Protein AF-A0A9D6FSP6-F1 (afdb_monomer_lite)

Structure (mmCIF, N/CA/C/O backbone):
data_AF-A0A9D6FSP6-F1
#
_entry.id   AF-A0A9D6FSP6-F1
#
loop_
_atom_site.group_PDB
_atom_site.id
_atom_site.type_symbol
_atom_site.label_atom_id
_atom_site.label_alt_id
_atom_site.label_comp_id
_atom_site.label_asym_id
_atom_site.label_entity_id
_atom_site.label_seq_id
_atom_site.pdbx_PDB_ins_code
_atom_site.Cartn_x
_atom_site.Cartn_y
_atom_site.Cartn_z
_atom_site.occupancy
_atom_site.B_iso_or_equiv
_atom_site.auth_seq_id
_atom_site.auth_comp_id
_atom_site.auth_asym_id
_atom_site.auth_atom_id
_atom_site.pdbx_PDB_model_num
ATOM 1 N N . MET A 1 1 ? 4.657 21.363 19.100 1.00 33.31 1 MET A N 1
ATOM 2 C CA . MET A 1 1 ? 3.311 21.139 18.532 1.00 33.31 1 MET A CA 1
ATOM 3 C C . MET A 1 1 ? 3.253 19.661 18.197 1.00 33.31 1 MET A C 1
ATOM 5 O O . MET A 1 1 ? 3.943 19.249 17.275 1.00 33.31 1 MET A O 1
ATOM 9 N N . GLY A 1 2 ? 2.628 18.854 19.058 1.00 36.44 2 GLY A N 1
ATOM 10 C CA . GLY A 1 2 ? 2.616 17.397 18.897 1.00 36.44 2 GLY A CA 1
ATOM 11 C C . GLY A 1 2 ? 1.900 17.038 17.604 1.00 36.44 2 GLY A C 1
ATOM 12 O O . GLY A 1 2 ? 0.833 17.588 17.334 1.00 36.44 2 GLY A O 1
ATOM 13 N N . GLN A 1 3 ? 2.518 16.193 16.782 1.00 32.66 3 GLN A N 1
ATOM 14 C CA . GLN A 1 3 ? 1.835 15.626 15.627 1.00 32.66 3 GLN A CA 1
ATOM 15 C C . GLN A 1 3 ? 0.549 14.940 16.119 1.00 32.66 3 GLN A C 1
ATOM 17 O O . GLN A 1 3 ? 0.575 14.328 17.192 1.00 32.66 3 GLN A O 1
ATOM 22 N N . PRO A 1 4 ? -0.583 15.078 15.406 1.00 37.31 4 PRO A N 1
ATOM 23 C CA . PRO A 1 4 ? -1.765 14.294 15.730 1.00 37.31 4 PRO A CA 1
ATOM 24 C C . PRO A 1 4 ? -1.389 12.803 15.699 1.00 37.31 4 PRO A C 1
ATOM 26 O O . PRO A 1 4 ? -0.551 12.430 14.874 1.00 37.31 4 PRO A O 1
ATOM 29 N N . PRO A 1 5 ? -1.967 11.969 16.583 1.00 40.78 5 PRO A N 1
ATOM 30 C CA . PRO A 1 5 ? -1.687 10.537 16.605 1.00 40.78 5 PRO A CA 1
ATOM 31 C C . PRO A 1 5 ? -1.853 9.972 15.191 1.00 40.78 5 PRO A C 1
ATOM 33 O O . PRO A 1 5 ? -2.848 10.278 14.527 1.00 40.78 5 PRO A O 1
ATOM 36 N N . ASP A 1 6 ? -0.837 9.239 14.723 1.00 46.25 6 ASP A N 1
ATOM 37 C CA . ASP A 1 6 ? -0.679 8.796 13.335 1.00 46.25 6 ASP A CA 1
ATOM 38 C C . ASP A 1 6 ? -1.987 8.329 12.679 1.00 46.25 6 ASP A C 1
ATOM 40 O O . ASP A 1 6 ? -2.860 7.706 13.289 1.00 46.25 6 ASP A O 1
ATOM 44 N N . SER A 1 7 ? -2.091 8.586 11.374 1.00 48.91 7 SER A N 1
ATOM 45 C CA . SER A 1 7 ? -3.242 8.255 10.519 1.00 48.91 7 SER A CA 1
ATOM 46 C C . SER A 1 7 ? -3.713 6.791 10.627 1.00 48.91 7 SER A C 1
ATOM 48 O O . SER A 1 7 ? -4.880 6.492 10.348 1.00 48.91 7 SER A O 1
ATOM 50 N N . ASP A 1 8 ? -2.838 5.892 11.077 1.00 49.09 8 ASP A N 1
ATOM 51 C CA . ASP A 1 8 ? -3.117 4.471 11.265 1.00 49.09 8 ASP A CA 1
ATOM 52 C C . ASP A 1 8 ? -3.945 4.172 12.526 1.00 49.09 8 ASP A C 1
ATOM 54 O O . ASP A 1 8 ? -4.810 3.294 12.480 1.00 49.09 8 ASP A O 1
ATOM 58 N N . TYR A 1 9 ? -3.824 4.973 13.592 1.00 55.38 9 TYR A N 1
ATOM 59 C CA . TYR A 1 9 ? -4.603 4.811 14.831 1.00 55.38 9 TYR A CA 1
ATOM 60 C C . TYR A 1 9 ? -6.103 5.056 14.625 1.00 55.38 9 TYR A C 1
ATOM 62 O O . TYR A 1 9 ? -6.945 4.451 15.289 1.00 55.38 9 TYR A O 1
ATOM 70 N N . ILE A 1 10 ? -6.465 5.898 13.652 1.00 65.94 10 ILE A N 1
ATOM 71 C CA . ILE A 1 10 ? -7.863 6.224 13.334 1.00 65.94 10 ILE A CA 1
ATOM 72 C C . ILE A 1 10 ? -8.556 5.063 12.593 1.00 65.94 10 ILE A C 1
ATOM 74 O O . ILE A 1 10 ? -9.789 4.980 12.573 1.00 65.94 10 ILE A O 1
ATOM 78 N N . ARG A 1 11 ? -7.802 4.138 11.983 1.00 75.25 11 ARG A N 1
ATOM 79 C CA . ARG A 1 11 ? -8.376 3.063 11.155 1.00 75.25 11 ARG A CA 1
ATOM 80 C C . ARG A 1 11 ? -9.234 2.097 11.968 1.00 75.25 11 ARG A C 1
ATOM 82 O O . ARG A 1 11 ? -10.339 1.792 11.527 1.00 75.25 11 ARG A O 1
ATOM 89 N N . VAL A 1 12 ? -8.792 1.701 13.165 1.00 83.50 12 VAL A N 1
ATOM 90 C CA . VAL A 1 12 ? -9.570 0.822 14.063 1.00 83.50 12 VAL A CA 1
ATOM 91 C C . VAL A 1 12 ? -10.926 1.449 14.387 1.00 83.50 12 VAL A C 1
ATOM 93 O O . VAL A 1 12 ? -11.961 0.804 14.233 1.00 83.50 12 VAL A O 1
ATOM 96 N N . GLY A 1 13 ? -10.932 2.735 14.750 1.00 84.31 13 GLY A N 1
ATOM 97 C CA . GLY A 1 13 ? -12.162 3.476 15.025 1.00 84.31 13 GLY A CA 1
ATOM 98 C C . GLY A 1 13 ? -13.089 3.563 13.810 1.00 84.31 13 GLY A C 1
ATOM 99 O O . GLY A 1 13 ? -14.289 3.325 13.921 1.00 84.31 13 GLY A O 1
ATOM 100 N N . LYS A 1 14 ? -12.543 3.837 12.619 1.00 83.75 14 LYS A N 1
ATOM 101 C CA . LYS A 1 14 ? -13.325 3.867 11.371 1.00 83.75 14 LYS A CA 1
ATOM 102 C C . LYS A 1 14 ? -13.963 2.516 11.053 1.00 83.75 14 LYS A C 1
ATOM 104 O O . LYS A 1 14 ? -15.130 2.485 10.672 1.00 83.75 14 LYS A O 1
ATOM 109 N N . ILE A 1 15 ? -13.225 1.421 11.229 1.00 85.69 15 ILE A N 1
ATOM 110 C CA . ILE A 1 15 ? -13.741 0.064 11.010 1.00 85.69 15 ILE A CA 1
ATOM 111 C C . ILE A 1 15 ? -14.838 -0.253 12.030 1.00 85.69 15 ILE A C 1
ATOM 113 O O . ILE A 1 15 ? -15.883 -0.779 11.653 1.00 85.69 15 ILE A O 1
ATOM 117 N N . ALA A 1 16 ? -14.653 0.124 13.299 1.00 87.12 16 ALA A N 1
ATOM 118 C CA . ALA A 1 16 ? -15.680 -0.041 14.325 1.00 87.12 16 ALA A CA 1
ATOM 119 C C . ALA A 1 16 ? -16.988 0.683 13.953 1.00 87.12 16 ALA A C 1
ATOM 121 O O . ALA A 1 16 ? -18.066 0.100 14.072 1.00 87.12 16 ALA A O 1
ATOM 122 N N . VAL A 1 17 ? -16.898 1.906 13.416 1.00 87.44 17 VAL A N 1
ATOM 123 C CA . VAL A 1 17 ? -18.065 2.652 12.914 1.00 87.44 17 VAL A CA 1
ATOM 124 C C . VAL A 1 17 ? -18.700 1.974 11.700 1.00 87.44 17 VAL A C 1
ATOM 126 O O . VAL A 1 17 ? -19.915 1.803 11.657 1.00 87.44 17 VAL A O 1
ATOM 129 N N . GLN A 1 18 ? -17.899 1.544 10.722 1.00 84.88 18 GLN A N 1
ATOM 130 C CA . GLN A 1 18 ? -18.396 0.853 9.524 1.00 84.88 18 GLN A CA 1
ATOM 131 C C . GLN A 1 18 ? -19.120 -0.457 9.851 1.00 84.88 18 GLN A C 1
ATOM 133 O O . GLN A 1 18 ? -20.090 -0.803 9.182 1.00 84.88 18 GLN A O 1
ATOM 138 N N . ARG A 1 19 ? -18.672 -1.169 10.889 1.00 88.12 19 ARG A N 1
ATOM 139 C CA . ARG A 1 19 ? -19.304 -2.401 11.382 1.00 88.12 19 ARG A CA 1
ATOM 140 C C . ARG A 1 19 ? -20.518 -2.151 12.279 1.00 88.12 19 ARG A C 1
ATOM 142 O O . ARG A 1 19 ? -21.115 -3.111 12.753 1.00 88.12 19 ARG A O 1
ATOM 149 N N . GLY A 1 20 ? -20.869 -0.891 12.539 1.00 88.00 20 GLY A N 1
ATOM 150 C CA . GLY A 1 20 ? -21.976 -0.530 13.425 1.00 88.00 20 GLY A CA 1
ATOM 151 C C . GLY A 1 20 ? -21.718 -0.834 14.904 1.00 88.00 20 GLY A C 1
ATOM 152 O O . GLY A 1 20 ? -22.668 -0.886 15.678 1.00 88.00 20 GLY A O 1
ATOM 153 N N . LEU A 1 21 ? -20.457 -1.033 15.307 1.00 91.25 21 LEU A N 1
ATOM 154 C CA . LEU A 1 21 ? -20.077 -1.293 16.703 1.00 91.25 21 LEU A CA 1
ATOM 155 C C . LEU A 1 21 ? -20.114 -0.015 17.552 1.00 91.25 21 LEU A C 1
ATOM 157 O O . LEU A 1 21 ? -20.280 -0.071 18.766 1.00 91.25 21 LEU A O 1
ATOM 161 N N . MET A 1 22 ? -19.966 1.142 16.907 1.00 93.31 22 MET A N 1
ATOM 162 C CA . MET A 1 22 ? -20.127 2.454 17.525 1.00 93.31 22 MET A CA 1
ATOM 163 C C . MET A 1 22 ? -20.560 3.495 16.488 1.00 93.31 22 MET A C 1
ATOM 165 O O . MET A 1 22 ? -20.379 3.308 15.286 1.00 93.31 22 MET A O 1
ATOM 169 N N . SER A 1 23 ? -21.108 4.619 16.937 1.00 91.75 23 SER A N 1
ATOM 170 C CA . SER A 1 23 ? -21.426 5.753 16.074 1.00 91.75 23 SER A CA 1
ATOM 171 C C . SER A 1 23 ? -20.197 6.630 15.820 1.00 91.75 23 SER A C 1
ATOM 173 O O . SER A 1 23 ? -19.220 6.628 16.572 1.00 91.75 23 SER A O 1
ATOM 175 N N . ARG A 1 24 ? -20.259 7.439 14.758 1.00 86.00 24 ARG A N 1
ATOM 176 C CA . ARG A 1 24 ? -19.217 8.429 14.463 1.00 86.00 24 ARG A CA 1
ATOM 177 C C . ARG A 1 24 ? -19.052 9.452 15.592 1.00 86.00 24 ARG A C 1
ATOM 179 O O . ARG A 1 24 ? -17.928 9.794 15.934 1.00 86.00 24 ARG A O 1
ATOM 186 N N . GLU A 1 25 ? -20.156 9.889 16.189 1.00 86.44 25 GLU A N 1
ATOM 187 C CA . GLU A 1 25 ? -20.148 10.813 17.327 1.00 86.44 25 GLU A CA 1
ATOM 188 C C . GLU A 1 25 ? -19.465 10.187 18.554 1.00 86.44 25 GLU A C 1
ATOM 190 O O . GLU A 1 25 ? -18.627 10.816 19.199 1.00 86.44 25 GLU A O 1
ATOM 195 N N . GLN A 1 26 ? -19.751 8.911 18.838 1.00 90.12 26 GLN A N 1
ATOM 196 C CA . GLN A 1 26 ? -19.087 8.165 19.911 1.00 90.12 26 GLN A CA 1
ATOM 197 C C . GLN A 1 26 ? -17.581 8.041 19.662 1.00 90.12 26 GLN A C 1
ATOM 199 O O . GLN A 1 26 ? -16.792 8.157 20.601 1.00 90.12 26 GLN A O 1
ATOM 204 N N . LEU A 1 27 ? -17.171 7.837 18.408 1.00 88.56 27 LEU A N 1
ATOM 205 C CA . LEU A 1 27 ? -15.761 7.768 18.040 1.00 88.56 27 LEU A CA 1
ATOM 206 C C . LEU A 1 27 ? -15.060 9.115 18.248 1.00 88.56 27 LEU A C 1
ATOM 208 O O . LEU A 1 27 ? -14.009 9.159 18.882 1.00 88.56 27 LEU A O 1
ATOM 212 N N . GLU A 1 28 ? -15.644 10.208 17.753 1.00 84.62 28 GLU A N 1
ATOM 213 C CA . GLU A 1 28 ? -15.085 11.560 17.890 1.00 84.62 28 GLU A CA 1
ATOM 214 C C . GLU A 1 28 ? -14.920 11.948 19.366 1.00 84.62 28 GLU A C 1
ATOM 216 O O . GLU A 1 28 ? -13.847 12.403 19.771 1.00 84.62 28 GLU A O 1
ATOM 221 N N . LYS A 1 29 ? -15.930 11.665 20.198 1.00 88.00 29 LYS A N 1
ATOM 222 C CA . LYS A 1 29 ? -15.854 11.876 21.649 1.00 88.00 29 LYS A CA 1
ATOM 223 C C . LYS A 1 29 ? -14.743 11.046 22.296 1.00 88.00 29 LYS A C 1
ATOM 225 O O . LYS A 1 29 ? -13.974 11.562 23.102 1.00 88.00 29 LYS A O 1
ATOM 230 N N . THR A 1 30 ? -14.620 9.776 21.913 1.00 89.06 30 THR A N 1
ATOM 231 C CA . THR A 1 30 ? -13.605 8.870 22.471 1.00 89.06 30 THR A CA 1
ATOM 232 C C . THR A 1 30 ? -12.184 9.303 22.103 1.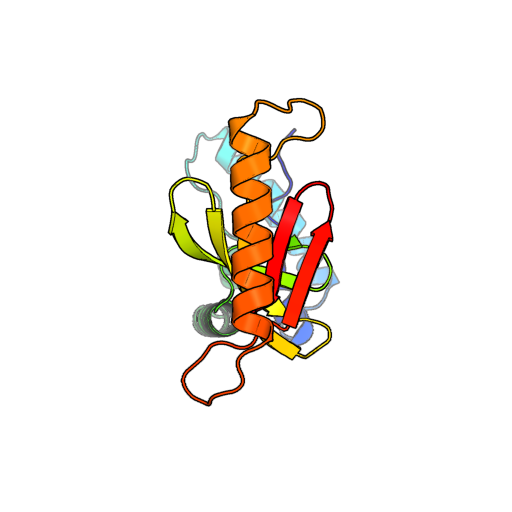00 89.06 30 THR A C 1
ATOM 234 O O . THR A 1 30 ? -11.285 9.208 22.933 1.00 89.06 30 THR A O 1
ATOM 237 N N . ILE A 1 31 ? -11.970 9.819 20.888 1.00 85.00 31 ILE A N 1
ATOM 238 C CA . ILE A 1 31 ? -10.672 10.362 20.453 1.00 85.00 31 ILE A CA 1
ATOM 239 C C . ILE A 1 31 ? -10.285 11.586 21.288 1.00 85.00 31 ILE A C 1
ATOM 241 O O . ILE A 1 31 ? -9.121 11.731 21.668 1.00 85.00 31 ILE A O 1
ATOM 245 N N . HIS A 1 32 ? -11.248 12.458 21.588 1.00 84.38 32 HIS A N 1
ATOM 246 C CA . HIS A 1 32 ? -11.005 13.623 22.434 1.00 84.38 32 HIS A CA 1
ATOM 247 C C . HIS A 1 32 ? -10.603 13.200 23.853 1.00 84.38 32 HIS A C 1
ATOM 249 O O . HIS A 1 32 ? -9.547 13.599 24.335 1.00 84.38 32 HIS A O 1
ATOM 255 N N . GLU A 1 33 ? -11.366 12.288 24.461 1.00 87.19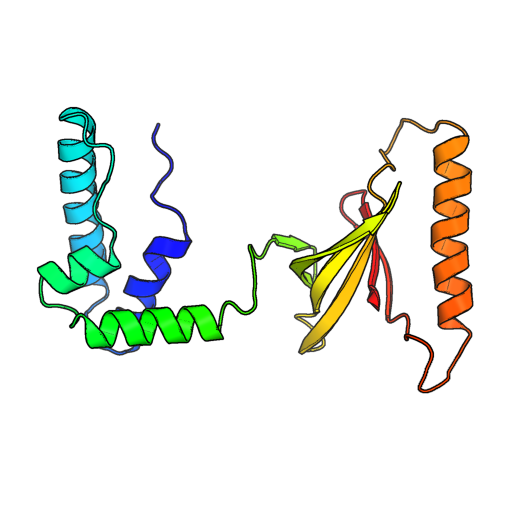 33 GLU A N 1
ATOM 256 C CA . GLU A 1 33 ? -11.061 11.742 25.789 1.00 87.19 33 GLU A CA 1
ATOM 257 C C . GLU A 1 33 ? -9.697 11.034 25.836 1.00 87.19 33 GLU A C 1
ATOM 259 O O . GLU A 1 33 ? -8.941 11.194 26.793 1.00 87.19 33 GLU A O 1
ATOM 264 N N . LEU A 1 34 ? -9.355 10.263 24.800 1.00 86.06 34 LEU A N 1
ATOM 265 C CA . LEU A 1 34 ? -8.045 9.622 24.698 1.00 86.06 34 LEU A CA 1
ATOM 266 C C . LEU A 1 34 ? -6.917 10.652 24.639 1.00 86.06 34 LEU A C 1
ATOM 268 O O . LEU A 1 34 ? -5.876 10.455 25.263 1.00 86.06 34 LEU A O 1
ATOM 272 N N . SER A 1 35 ? -7.124 11.743 23.900 1.00 82.56 35 SER A N 1
ATOM 273 C CA . SER A 1 35 ? -6.137 12.817 23.786 1.00 82.56 35 SER A CA 1
ATOM 274 C C . SER A 1 35 ? -5.866 13.439 25.155 1.00 82.56 35 SER A C 1
ATOM 276 O O . SER A 1 35 ? -4.705 13.589 25.532 1.00 82.56 35 SER A O 1
ATOM 278 N N . ASP A 1 36 ? -6.911 13.708 25.939 1.00 85.69 36 ASP A N 1
ATOM 279 C CA . ASP A 1 36 ? -6.776 14.238 27.301 1.00 85.69 36 ASP A CA 1
ATOM 280 C C . ASP A 1 36 ? -5.987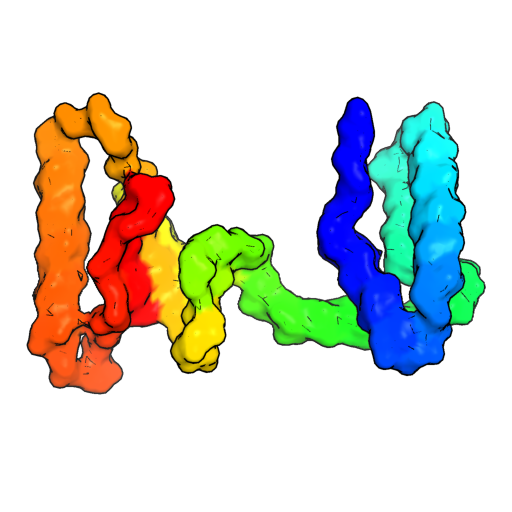 13.287 28.214 1.00 85.69 36 ASP A C 1
ATOM 282 O O . ASP A 1 36 ? -5.065 13.709 28.920 1.00 85.69 36 ASP A O 1
ATOM 286 N N . VAL A 1 37 ? -6.295 11.986 28.159 1.00 84.12 37 VAL A N 1
ATOM 287 C CA . VAL A 1 37 ? -5.584 10.948 28.925 1.00 84.12 37 VAL A CA 1
ATOM 288 C C . VAL A 1 37 ? -4.117 10.849 28.501 1.00 84.12 37 VAL A C 1
ATOM 290 O O . VAL A 1 37 ? -3.231 10.751 29.354 1.00 84.12 37 VAL A O 1
ATOM 293 N N . ALA A 1 38 ? -3.842 10.896 27.198 1.00 80.56 38 ALA A N 1
ATOM 294 C CA . ALA A 1 38 ? -2.487 10.859 26.660 1.00 80.56 38 ALA A CA 1
ATOM 295 C C . ALA A 1 38 ? -1.673 12.078 27.121 1.00 80.56 38 ALA A C 1
ATOM 297 O O . ALA A 1 38 ? -0.547 11.919 27.594 1.00 80.56 38 ALA A O 1
ATOM 298 N N . TYR A 1 39 ? -2.253 13.282 27.071 1.00 79.06 39 TYR A N 1
ATOM 299 C CA . TYR A 1 39 ? -1.598 14.498 27.554 1.00 79.06 39 TYR A CA 1
ATOM 300 C C . TYR A 1 39 ? -1.301 14.455 29.056 1.00 79.06 39 TYR A C 1
ATOM 302 O O . TYR A 1 39 ? -0.221 14.884 29.468 1.00 79.06 39 TYR A O 1
ATOM 310 N N . ALA A 1 40 ? -2.223 13.939 29.873 1.00 83.12 40 ALA A N 1
ATOM 311 C CA . ALA A 1 40 ? -1.999 13.781 31.309 1.00 83.12 40 ALA A CA 1
ATOM 312 C C . ALA A 1 40 ? -0.816 12.839 31.590 1.00 83.12 40 ALA A C 1
ATOM 314 O O . ALA A 1 40 ? 0.122 13.220 32.290 1.00 83.12 40 ALA A O 1
ATOM 315 N N . ARG A 1 41 ? -0.789 11.663 30.949 1.00 81.25 41 ARG A N 1
ATOM 316 C CA . ARG A 1 41 ? 0.291 10.677 31.117 1.00 81.25 41 ARG A CA 1
ATOM 317 C C . ARG A 1 41 ? 1.655 11.169 30.645 1.00 81.25 41 ARG A C 1
ATOM 319 O O . ARG A 1 41 ? 2.658 10.917 31.306 1.00 81.25 41 ARG A O 1
ATOM 326 N N . MET A 1 42 ? 1.704 11.912 29.541 1.00 74.62 42 MET A N 1
ATOM 327 C CA . MET A 1 42 ? 2.956 12.511 29.066 1.00 74.62 42 MET A CA 1
ATOM 328 C C . MET A 1 42 ? 3.518 13.536 30.061 1.00 74.62 42 MET A C 1
ATOM 330 O O . MET A 1 42 ? 4.730 13.615 30.242 1.00 74.62 42 MET A O 1
ATOM 334 N N . ARG A 1 43 ? 2.659 14.310 30.742 1.00 81.12 43 ARG A N 1
ATOM 335 C CA . ARG A 1 43 ? 3.098 15.244 31.799 1.00 81.12 43 ARG A CA 1
ATOM 336 C C . ARG A 1 43 ? 3.620 14.529 33.039 1.00 81.12 43 ARG A C 1
ATOM 338 O O . ARG A 1 43 ? 4.492 15.062 33.715 1.00 81.12 43 ARG A O 1
ATOM 345 N N . GLU A 1 44 ? 3.101 13.340 33.313 1.00 83.81 44 GLU A N 1
ATOM 346 C CA . GLU A 1 44 ? 3.551 12.461 34.394 1.00 83.81 44 GLU A CA 1
ATOM 347 C C . GLU A 1 44 ? 4.829 11.679 34.036 1.00 83.81 44 GLU A C 1
ATOM 349 O O . GLU A 1 44 ? 5.327 10.914 34.858 1.00 83.81 44 GLU A O 1
ATOM 354 N N . GLY A 1 45 ? 5.389 11.882 32.836 1.00 79.19 45 GLY A N 1
ATOM 355 C CA . GLY A 1 45 ? 6.615 11.221 32.387 1.00 79.19 45 GLY A CA 1
ATOM 356 C C . GLY A 1 45 ? 6.421 9.755 32.003 1.00 79.19 45 GLY A C 1
ATOM 357 O O . GLY A 1 45 ? 7.381 8.992 32.034 1.00 79.19 45 GLY A O 1
ATOM 358 N N . ALA A 1 46 ? 5.196 9.337 31.672 1.00 77.88 46 ALA A N 1
ATOM 359 C CA . ALA A 1 46 ? 4.944 7.978 31.213 1.00 77.88 46 ALA A CA 1
ATOM 360 C C . ALA A 1 46 ? 5.514 7.756 29.802 1.00 77.88 46 ALA A C 1
ATOM 362 O O . ALA A 1 46 ? 5.204 8.506 28.875 1.00 77.88 46 ALA A O 1
ATOM 363 N N . ASP A 1 47 ? 6.264 6.668 29.630 1.00 71.12 47 ASP A N 1
ATOM 364 C CA . ASP A 1 47 ? 6.844 6.272 28.339 1.00 71.12 47 ASP A CA 1
ATOM 365 C C . ASP A 1 47 ? 5.801 5.749 27.336 1.00 71.12 47 ASP A C 1
ATOM 367 O O . ASP A 1 47 ? 6.082 5.645 26.143 1.00 71.12 47 ASP A O 1
ATOM 371 N N . GLN A 1 48 ? 4.598 5.393 27.802 1.00 65.81 48 GLN A N 1
ATOM 372 C CA . GLN A 1 48 ? 3.552 4.795 26.971 1.00 65.81 48 GLN A CA 1
ATOM 373 C C . GLN A 1 48 ? 2.193 5.467 27.181 1.00 65.81 48 GLN A C 1
ATOM 375 O O . GLN A 1 48 ? 1.708 5.628 28.308 1.00 65.81 48 GLN A O 1
ATOM 380 N N . VAL A 1 49 ? 1.548 5.805 26.065 1.00 73.62 49 VAL A N 1
ATOM 381 C CA . VAL A 1 49 ? 0.166 6.290 26.018 1.00 73.62 49 VAL A CA 1
ATOM 382 C C . VAL A 1 49 ? -0.757 5.195 25.477 1.00 73.62 49 VAL A C 1
ATOM 384 O O . VAL A 1 49 ? -0.323 4.425 24.623 1.00 73.62 49 VAL A O 1
ATOM 387 N N . PRO A 1 50 ? -2.007 5.092 25.967 1.00 73.44 50 PRO A N 1
ATOM 388 C CA . PRO A 1 50 ? -2.939 4.075 25.490 1.00 73.44 50 PRO A CA 1
ATOM 389 C C . PRO A 1 50 ? -3.225 4.234 23.996 1.00 73.44 50 PRO A C 1
ATOM 391 O O . PRO A 1 50 ? -3.397 5.353 23.507 1.00 73.44 50 PRO A O 1
ATOM 394 N N . GLU A 1 51 ? -3.342 3.122 23.279 1.00 84.44 51 GLU A N 1
ATOM 395 C CA . GLU A 1 51 ? -3.804 3.148 21.894 1.00 84.44 51 GLU A CA 1
ATOM 396 C C . GLU A 1 51 ? -5.331 3.267 21.820 1.00 84.44 51 GLU A C 1
ATOM 398 O O . GLU A 1 51 ? -6.055 2.788 22.696 1.00 84.44 51 GLU A O 1
ATOM 403 N N . LEU A 1 52 ? -5.852 3.842 20.728 1.00 85.00 52 LEU A N 1
ATOM 404 C CA . LEU A 1 52 ? -7.301 3.978 20.538 1.00 85.00 52 LEU A CA 1
ATOM 405 C C . LEU A 1 52 ? -8.026 2.629 20.581 1.00 85.00 52 LEU A C 1
ATOM 407 O O . LEU A 1 52 ? -9.110 2.543 21.150 1.00 85.00 52 LEU A O 1
ATOM 411 N N . GLY A 1 53 ? -7.436 1.573 20.017 1.00 87.06 53 GLY A N 1
ATOM 412 C CA . GLY A 1 53 ? -8.023 0.233 20.049 1.00 87.06 53 GLY A CA 1
ATOM 413 C C . GLY A 1 53 ? -8.210 -0.291 21.473 1.00 87.06 53 GLY A C 1
ATOM 414 O O . GLY A 1 53 ? -9.308 -0.708 21.840 1.00 87.06 53 GLY A O 1
ATOM 415 N N . GLU A 1 54 ? -7.165 -0.212 22.295 1.00 88.38 54 GLU A N 1
ATOM 416 C CA . GLU A 1 54 ? -7.215 -0.624 23.702 1.00 88.38 54 GLU A CA 1
ATOM 417 C C . GLU A 1 54 ? -8.179 0.241 24.511 1.00 88.38 54 GLU A C 1
ATOM 419 O O . GLU A 1 54 ? -8.950 -0.264 25.328 1.00 88.38 54 GLU A O 1
ATOM 424 N N . PHE A 1 55 ? -8.194 1.545 24.239 1.00 89.75 55 PHE A N 1
ATOM 425 C CA . PHE A 1 55 ? -9.090 2.479 24.902 1.00 89.75 55 PHE A CA 1
ATOM 426 C C . PHE A 1 55 ? -10.563 2.201 24.566 1.00 89.75 55 PHE A C 1
ATOM 428 O O . PHE A 1 55 ? -11.420 2.247 25.447 1.00 89.75 55 PHE A O 1
ATOM 435 N N . LEU A 1 56 ? -10.869 1.825 23.320 1.00 90.69 56 LEU A N 1
ATOM 436 C CA . LEU A 1 56 ? -12.207 1.383 22.914 1.00 90.69 56 LEU A CA 1
ATOM 437 C C . LEU A 1 56 ? -12.631 0.088 23.620 1.00 90.69 56 LEU A C 1
ATOM 439 O O . LEU A 1 56 ? -13.808 -0.059 23.958 1.00 90.69 56 LEU A O 1
ATOM 443 N N . VAL A 1 57 ? -11.689 -0.825 23.882 1.00 92.31 57 VAL A N 1
ATOM 444 C CA . VAL A 1 57 ? -11.947 -2.030 24.687 1.00 92.31 57 VAL A CA 1
ATOM 445 C C . VAL A 1 57 ? -12.219 -1.663 26.143 1.00 92.31 57 VAL A C 1
ATOM 447 O O . VAL A 1 57 ? -13.208 -2.113 26.715 1.00 92.31 57 VAL A O 1
ATOM 450 N N . GLN A 1 58 ? -11.403 -0.785 26.731 1.00 90.38 58 GLN A N 1
ATOM 451 C CA . GLN A 1 58 ? -11.591 -0.308 28.103 1.00 90.38 58 GLN A CA 1
ATOM 452 C C . GLN A 1 58 ? -12.950 0.385 28.296 1.00 90.38 58 GLN A C 1
ATOM 454 O O . GLN A 1 58 ? -13.582 0.243 29.341 1.00 90.38 58 GLN A O 1
ATOM 459 N N . LYS A 1 59 ? -13.409 1.128 27.284 1.00 90.31 59 LYS A N 1
ATOM 460 C CA . LYS A 1 59 ? -14.707 1.817 27.278 1.00 90.31 59 LYS A CA 1
ATOM 461 C C . LYS A 1 59 ? -15.893 0.888 26.989 1.00 90.31 59 LYS A C 1
ATOM 463 O O . LYS A 1 59 ? -17.032 1.330 27.098 1.00 90.31 59 LYS A O 1
ATOM 468 N N . GLY A 1 60 ? -15.645 -0.374 26.630 1.00 91.19 60 GLY A N 1
ATOM 469 C CA . GLY A 1 60 ? -16.681 -1.366 26.336 1.00 91.19 60 GLY A CA 1
ATOM 470 C C . GLY A 1 60 ? -17.313 -1.242 24.947 1.00 91.19 60 GLY A C 1
ATOM 471 O O . GLY A 1 60 ? -18.301 -1.918 24.678 1.00 91.19 60 GLY A O 1
ATOM 472 N N . PHE A 1 61 ? -16.760 -0.410 24.057 1.00 91.50 61 PHE A N 1
ATOM 473 C CA . PHE A 1 61 ? -17.211 -0.331 22.662 1.00 91.50 61 PHE A CA 1
ATOM 474 C C . PHE A 1 61 ? -16.750 -1.539 21.843 1.00 91.50 61 PHE A C 1
ATOM 476 O O . PHE A 1 61 ? -17.434 -1.956 20.913 1.00 91.50 61 PHE A O 1
ATOM 483 N N . LEU A 1 62 ? -15.588 -2.101 22.182 1.00 92.50 62 LEU A N 1
ATOM 484 C CA . LEU A 1 62 ? -15.036 -3.296 21.552 1.00 92.50 62 LEU A CA 1
ATOM 485 C C . LEU A 1 62 ? -14.761 -4.371 22.604 1.00 92.50 62 LEU A C 1
ATOM 487 O O . LEU A 1 62 ? -14.448 -4.073 23.753 1.00 92.50 62 LEU A O 1
ATOM 491 N N . THR A 1 63 ? -14.804 -5.637 22.195 1.00 93.88 63 THR A N 1
ATOM 492 C CA . THR A 1 63 ? -14.179 -6.711 22.976 1.00 93.88 63 THR A CA 1
ATOM 493 C C . THR A 1 63 ? -12.714 -6.860 22.562 1.00 93.88 63 THR A C 1
ATOM 495 O O . THR A 1 63 ? -12.338 -6.495 21.445 1.00 93.88 63 THR A O 1
ATOM 498 N N . ALA A 1 64 ? -11.880 -7.446 23.425 1.00 91.81 64 ALA A N 1
ATOM 499 C CA . ALA A 1 64 ? -10.495 -7.768 23.067 1.00 91.81 64 ALA A CA 1
ATOM 500 C C . ALA A 1 64 ? -10.413 -8.709 21.849 1.00 91.81 64 ALA A C 1
ATOM 502 O O . ALA A 1 64 ? -9.469 -8.643 21.066 1.00 91.81 64 ALA A O 1
ATOM 503 N N . GLU A 1 65 ? -11.406 -9.581 21.664 1.00 91.19 65 GLU A N 1
ATOM 504 C CA . GLU A 1 65 ? -11.490 -10.456 20.496 1.00 91.19 65 GLU A CA 1
ATOM 505 C C . GLU A 1 65 ? -11.836 -9.684 19.223 1.00 91.19 65 GLU A C 1
ATOM 507 O O . GLU A 1 65 ? -11.123 -9.814 18.232 1.00 91.19 65 GLU A O 1
ATOM 512 N N . THR A 1 66 ? -12.831 -8.799 19.278 1.00 91.12 66 THR A N 1
ATOM 513 C CA . THR A 1 66 ? -13.199 -7.924 18.158 1.00 91.12 66 THR A CA 1
ATOM 514 C C . THR A 1 66 ? -12.046 -7.006 17.758 1.00 91.12 66 THR A C 1
ATOM 516 O O . THR A 1 66 ? -11.794 -6.817 16.571 1.00 91.12 66 THR A O 1
ATOM 519 N N . LEU A 1 67 ? -11.299 -6.471 18.730 1.00 90.62 67 LEU A N 1
ATOM 520 C CA . LEU A 1 67 ? -10.095 -5.694 18.449 1.00 90.62 67 LEU A CA 1
ATOM 521 C C . LEU A 1 67 ? -9.053 -6.543 17.710 1.00 90.62 67 LEU A C 1
ATOM 523 O O . LEU A 1 67 ? -8.559 -6.111 16.674 1.00 90.62 67 LEU A O 1
ATOM 527 N N . ARG A 1 68 ? -8.781 -7.771 18.174 1.00 89.00 68 ARG A N 1
ATOM 528 C CA . ARG A 1 68 ? -7.865 -8.703 17.490 1.00 89.00 68 ARG A CA 1
ATOM 529 C C . ARG A 1 68 ? -8.349 -9.106 16.100 1.00 89.00 68 ARG A C 1
ATOM 531 O O . ARG A 1 68 ? -7.536 -9.394 15.230 1.00 89.00 68 ARG A O 1
ATOM 538 N N . GLU A 1 69 ? -9.651 -9.202 15.868 1.00 88.38 69 GLU A N 1
ATOM 539 C CA . GLU A 1 69 ? -10.208 -9.456 14.534 1.00 88.38 69 GLU A CA 1
ATOM 540 C C . GLU A 1 69 ? -10.019 -8.264 13.603 1.00 88.38 69 GLU A C 1
ATOM 542 O O . GLU A 1 69 ? -9.571 -8.450 12.476 1.00 88.38 69 GLU A O 1
ATOM 547 N N . ILE A 1 70 ? -10.310 -7.048 14.076 1.00 85.94 70 ILE A N 1
ATOM 548 C CA . ILE A 1 70 ? -10.078 -5.814 13.318 1.00 85.94 70 ILE A CA 1
ATOM 549 C C . ILE A 1 70 ? -8.585 -5.655 13.025 1.00 85.94 70 ILE A C 1
ATOM 551 O O . ILE A 1 70 ? -8.227 -5.380 11.887 1.00 85.94 70 ILE A O 1
ATOM 555 N N . GLN A 1 71 ? -7.716 -5.897 14.007 1.00 81.88 71 GLN A N 1
ATOM 556 C CA . GLN A 1 71 ? -6.264 -5.881 13.830 1.00 81.88 71 GLN A CA 1
ATOM 557 C C . GLN A 1 71 ? -5.811 -6.939 12.826 1.00 81.88 71 GLN A C 1
ATOM 559 O O . GLN A 1 71 ? -5.064 -6.602 11.923 1.00 81.88 71 GLN A O 1
ATOM 564 N N . ARG A 1 72 ? -6.318 -8.178 12.889 1.00 79.38 72 ARG A N 1
ATOM 565 C CA . ARG A 1 72 ? -5.996 -9.226 11.901 1.00 79.38 72 ARG A CA 1
ATOM 566 C C . ARG A 1 72 ? -6.529 -8.918 10.504 1.00 79.38 72 ARG A C 1
ATOM 568 O O . ARG A 1 72 ? -5.908 -9.295 9.518 1.00 79.38 72 ARG A O 1
ATOM 575 N N . GLU A 1 73 ? -7.685 -8.273 10.385 1.00 75.69 73 GLU A N 1
ATOM 576 C CA . GLU A 1 73 ? -8.213 -7.815 9.097 1.00 75.69 73 GLU A CA 1
ATOM 577 C C . GLU A 1 73 ? -7.381 -6.669 8.541 1.00 75.69 73 GLU A C 1
ATOM 579 O O . GLU A 1 73 ? -7.046 -6.680 7.360 1.00 75.69 73 GLU A O 1
ATOM 584 N N . MET A 1 74 ? -6.990 -5.731 9.401 1.00 66.00 74 MET A N 1
ATOM 585 C CA . MET A 1 74 ? -6.020 -4.706 9.066 1.00 66.00 74 MET A CA 1
ATOM 586 C C . MET A 1 74 ? -4.712 -5.361 8.642 1.00 66.00 74 MET A C 1
ATOM 588 O O . MET A 1 74 ? -4.268 -5.048 7.562 1.00 66.00 74 MET A O 1
ATOM 592 N N . GLU A 1 75 ? -4.154 -6.329 9.365 1.00 58.59 75 GLU A N 1
ATOM 593 C CA . GLU A 1 75 ? -2.955 -7.095 8.984 1.00 58.59 75 GLU A CA 1
ATOM 594 C C . GLU A 1 75 ? -3.124 -7.845 7.656 1.00 58.59 75 GLU A C 1
ATOM 596 O O . GLU A 1 75 ? -2.201 -7.909 6.853 1.00 58.59 75 GLU A O 1
ATOM 601 N N . ARG A 1 76 ? -4.319 -8.370 7.364 1.00 55.84 76 ARG A N 1
ATOM 602 C CA . ARG A 1 76 ? -4.637 -8.989 6.065 1.00 55.84 76 ARG A CA 1
ATOM 603 C C . ARG A 1 76 ? -4.780 -7.963 4.940 1.00 55.84 76 ARG A C 1
ATOM 605 O O . ARG A 1 76 ? -4.480 -8.291 3.795 1.00 55.84 76 ARG A O 1
ATOM 612 N N . MET A 1 77 ? -5.207 -6.739 5.248 1.00 47.88 77 MET A N 1
ATOM 613 C CA . MET A 1 77 ? -5.140 -5.585 4.343 1.00 47.88 77 MET A CA 1
ATOM 614 C C . MET A 1 77 ? -3.717 -4.982 4.286 1.00 47.88 77 MET A C 1
ATOM 616 O O . MET A 1 77 ? -3.348 -4.401 3.273 1.00 47.88 77 MET A O 1
ATOM 620 N N . ILE A 1 78 ? -2.898 -5.187 5.326 1.00 42.78 78 ILE A N 1
ATOM 621 C CA . ILE A 1 78 ? -1.487 -4.811 5.528 1.00 42.78 78 ILE A CA 1
ATOM 622 C C . ILE A 1 78 ? -0.613 -6.041 5.188 1.00 42.78 78 ILE A C 1
ATOM 624 O O . ILE A 1 78 ? 0.320 -6.422 5.884 1.00 42.78 78 ILE A O 1
ATOM 628 N N . VAL A 1 79 ? -0.841 -6.619 4.005 1.00 41.25 79 VAL A N 1
ATOM 629 C CA . VAL A 1 79 ? 0.293 -7.066 3.171 1.00 41.25 79 VAL A CA 1
ATOM 630 C C . VAL A 1 79 ? 0.839 -5.855 2.383 1.00 41.25 79 VAL A C 1
ATOM 632 O O . VAL A 1 79 ? 1.389 -5.995 1.293 1.00 41.25 79 VAL A O 1
ATOM 635 N N . GLU A 1 80 ? 0.654 -4.653 2.936 1.00 37.84 80 GLU A N 1
ATOM 636 C CA . GLU A 1 80 ? 1.187 -3.369 2.504 1.00 37.84 80 GLU A CA 1
ATOM 637 C C . GLU A 1 80 ? 1.982 -2.759 3.679 1.00 37.84 80 GLU A C 1
ATOM 639 O O . GLU A 1 80 ? 1.400 -2.145 4.571 1.00 37.84 80 GLU A O 1
ATOM 644 N N . PRO A 1 81 ? 3.309 -2.931 3.720 1.00 39.16 81 PRO A N 1
ATOM 645 C CA . PRO A 1 81 ? 4.196 -2.070 4.492 1.00 39.16 81 PRO A CA 1
ATOM 646 C C . PRO A 1 81 ? 4.016 -0.614 4.027 1.00 39.16 81 PRO A C 1
ATOM 648 O O . PRO A 1 81 ? 3.574 -0.378 2.906 1.00 39.16 81 PRO A O 1
ATOM 651 N N . VAL A 1 82 ? 4.281 0.337 4.929 1.00 45.19 82 VAL A N 1
ATOM 652 C CA . VAL A 1 82 ? 4.188 1.807 4.778 1.00 45.19 82 VAL A CA 1
ATOM 653 C C . VAL A 1 82 ? 3.908 2.268 3.341 1.00 45.19 82 VAL A C 1
ATOM 655 O O . VAL A 1 82 ? 4.827 2.486 2.550 1.00 45.19 82 VAL A O 1
ATOM 658 N N . SER A 1 83 ? 2.624 2.422 3.002 1.00 52.44 83 SER A N 1
ATOM 659 C CA . SER A 1 83 ? 2.222 2.723 1.635 1.00 52.44 83 SER A CA 1
ATOM 660 C C . SER A 1 83 ? 2.532 4.166 1.250 1.00 52.44 83 SER A C 1
ATOM 662 O O . SER A 1 83 ? 1.757 5.093 1.493 1.00 52.44 83 SER A O 1
ATOM 664 N N . LYS A 1 84 ? 3.681 4.382 0.604 1.00 69.56 84 LYS A N 1
ATOM 665 C CA . LYS A 1 84 ? 3.982 5.662 -0.047 1.00 69.56 84 LYS A CA 1
ATOM 666 C C . LYS A 1 84 ? 3.342 5.662 -1.431 1.00 69.56 84 LYS A C 1
ATOM 668 O O . LYS A 1 84 ? 3.645 4.809 -2.262 1.00 69.56 84 LYS A O 1
ATOM 673 N N . LYS A 1 85 ? 2.460 6.625 -1.707 1.00 82.25 85 LYS A N 1
ATOM 674 C CA . LYS A 1 85 ? 1.938 6.813 -3.067 1.00 82.25 85 LYS A CA 1
ATOM 675 C C . LYS A 1 85 ? 3.029 7.380 -3.973 1.00 82.25 85 LYS A C 1
ATOM 677 O O . LYS A 1 85 ? 3.675 8.362 -3.618 1.00 82.25 85 LYS A O 1
ATOM 682 N N . PHE A 1 86 ? 3.183 6.783 -5.148 1.00 83.75 86 PHE A N 1
ATOM 683 C CA . PHE A 1 86 ? 4.002 7.284 -6.244 1.00 83.75 86 PHE A CA 1
ATOM 684 C C . PHE A 1 86 ? 3.193 7.175 -7.536 1.00 83.75 86 PHE A C 1
ATOM 686 O O . PHE A 1 86 ? 3.093 6.124 -8.169 1.00 83.75 86 PHE A O 1
ATOM 693 N N . GLY A 1 87 ? 2.535 8.271 -7.901 1.00 87.44 87 GLY A N 1
ATOM 694 C CA . GLY A 1 87 ? 1.605 8.266 -9.019 1.00 87.44 87 GLY A CA 1
ATOM 695 C C . GLY A 1 87 ? 0.467 7.261 -8.890 1.00 87.44 87 GLY A C 1
ATOM 696 O O . GLY A 1 87 ? -0.263 7.296 -7.902 1.00 87.44 87 GLY A O 1
ATOM 697 N N . LYS A 1 88 ? 0.301 6.396 -9.900 1.00 88.25 88 LYS A N 1
ATOM 698 C CA . LYS A 1 88 ? -0.700 5.316 -9.879 1.00 88.25 88 LYS A CA 1
ATOM 699 C C . LYS A 1 88 ? -0.291 4.131 -9.002 1.00 88.25 88 LYS A C 1
ATOM 701 O O . LYS A 1 88 ? -1.093 3.222 -8.809 1.00 88.25 88 LYS A O 1
ATOM 706 N N . TYR A 1 89 ? 0.924 4.135 -8.458 1.00 89.81 89 TYR A N 1
ATOM 707 C CA . TYR A 1 89 ? 1.461 3.038 -7.667 1.00 89.81 89 TYR A CA 1
ATOM 708 C C . TYR A 1 89 ? 1.354 3.313 -6.168 1.00 89.81 89 TYR A C 1
ATOM 710 O O . TYR A 1 89 ? 1.672 4.402 -5.685 1.00 89.81 89 TYR A O 1
ATOM 718 N N . THR A 1 90 ? 0.950 2.292 -5.423 1.00 87.19 90 THR A N 1
ATOM 719 C CA . THR A 1 90 ? 1.103 2.228 -3.969 1.00 87.19 90 THR A CA 1
ATOM 720 C C . THR A 1 90 ? 2.371 1.433 -3.677 1.00 87.19 90 THR A C 1
ATOM 722 O O . THR A 1 90 ? 2.397 0.237 -3.948 1.00 87.19 90 THR A O 1
ATOM 725 N N . LEU A 1 91 ? 3.437 2.074 -3.192 1.00 86.19 91 LEU A N 1
ATOM 726 C CA . LEU A 1 91 ? 4.693 1.391 -2.860 1.00 86.19 91 LEU A CA 1
ATOM 727 C C . LEU A 1 91 ? 4.538 0.658 -1.534 1.00 86.19 91 LEU A C 1
ATOM 729 O O . LEU A 1 91 ? 4.212 1.292 -0.542 1.00 86.19 91 LEU A O 1
ATOM 733 N N . LEU A 1 92 ? 4.767 -0.650 -1.531 1.00 81.69 92 LEU A N 1
ATOM 734 C CA . LEU A 1 92 ? 4.509 -1.533 -0.398 1.00 81.69 92 LEU A CA 1
ATOM 735 C C . LEU A 1 92 ? 5.782 -1.688 0.442 1.00 81.69 92 LEU A C 1
ATOM 737 O O . LEU A 1 92 ? 5.905 -1.138 1.527 1.00 81.69 92 LEU A O 1
ATOM 741 N N . ARG A 1 93 ? 6.781 -2.409 -0.065 1.00 80.12 93 ARG A N 1
ATOM 742 C CA . ARG A 1 93 ? 8.098 -2.574 0.584 1.00 80.12 93 ARG A CA 1
ATOM 743 C C . ARG A 1 93 ? 9.182 -2.552 -0.451 1.00 80.12 93 ARG A C 1
ATOM 745 O O . ARG A 1 93 ? 8.992 -3.006 -1.572 1.00 80.12 93 ARG A O 1
ATOM 752 N N . GLU A 1 94 ? 10.360 -2.174 -0.006 1.00 85.75 94 GLU A N 1
ATOM 753 C CA . GLU A 1 94 ? 11.586 -2.541 -0.678 1.00 85.75 94 GLU A CA 1
ATOM 754 C C . GLU A 1 94 ? 11.747 -4.070 -0.730 1.00 85.75 94 GLU A C 1
ATOM 756 O O . GLU A 1 94 ? 11.608 -4.771 0.274 1.00 85.75 94 GLU A O 1
ATOM 761 N N . ILE A 1 95 ? 12.034 -4.584 -1.923 1.00 87.19 95 ILE A N 1
ATOM 762 C CA . ILE A 1 95 ? 12.302 -6.005 -2.181 1.00 87.19 95 ILE A CA 1
ATOM 763 C C . ILE A 1 95 ? 13.724 -6.255 -2.678 1.00 87.19 95 ILE A C 1
ATOM 765 O O . ILE A 1 95 ? 14.145 -7.404 -2.777 1.00 87.19 95 ILE A O 1
ATOM 769 N N . GLY A 1 96 ? 14.476 -5.195 -2.971 1.00 86.12 96 GLY A N 1
ATOM 770 C CA . GLY A 1 96 ? 15.878 -5.298 -3.337 1.00 86.12 96 GLY A CA 1
ATOM 771 C C . GLY A 1 96 ? 16.535 -3.934 -3.478 1.00 86.12 96 GLY A C 1
ATOM 772 O O . GLY A 1 96 ? 15.901 -2.961 -3.880 1.00 86.12 96 GLY A O 1
ATOM 773 N N . ARG A 1 97 ? 17.829 -3.874 -3.181 1.00 86.00 97 ARG A N 1
ATOM 774 C CA . ARG A 1 97 ? 18.652 -2.675 -3.323 1.00 86.00 97 ARG A CA 1
ATOM 775 C C . ARG A 1 97 ? 19.999 -3.054 -3.903 1.00 86.00 97 ARG A C 1
ATOM 777 O O . ARG A 1 97 ? 20.655 -3.968 -3.414 1.00 86.00 97 ARG A O 1
ATOM 784 N N . GLY A 1 98 ? 20.380 -2.355 -4.962 1.00 77.44 98 GLY A N 1
ATOM 785 C CA . GLY A 1 98 ? 21.713 -2.407 -5.552 1.00 77.44 98 GLY A CA 1
ATOM 786 C C . GLY A 1 98 ? 22.434 -1.076 -5.356 1.00 77.44 98 GLY A C 1
ATOM 787 O O . GLY A 1 98 ? 21.922 -0.190 -4.677 1.00 77.44 98 GLY A O 1
ATOM 788 N N . GLY A 1 99 ? 23.601 -0.919 -5.985 1.00 75.94 99 GLY A N 1
ATOM 789 C CA . GLY A 1 99 ? 24.427 0.286 -5.833 1.00 75.94 99 GLY A CA 1
ATOM 790 C C . GLY A 1 99 ? 23.673 1.593 -6.106 1.00 75.94 99 GLY A C 1
ATOM 791 O O . GLY A 1 99 ? 23.681 2.486 -5.269 1.00 75.94 99 GLY A O 1
ATOM 792 N N . MET A 1 100 ? 22.968 1.682 -7.238 1.00 77.81 100 MET A N 1
ATOM 793 C CA . MET A 1 100 ? 22.310 2.923 -7.691 1.00 77.81 100 MET A CA 1
ATOM 794 C C . MET A 1 100 ? 20.792 2.790 -7.848 1.00 77.81 100 MET A C 1
ATOM 796 O O . MET A 1 100 ? 20.129 3.673 -8.391 1.00 77.81 100 MET A O 1
ATOM 800 N N . SER A 1 101 ? 20.215 1.667 -7.421 1.00 83.06 101 SER A N 1
ATOM 801 C CA . SER A 1 101 ? 18.786 1.416 -7.599 1.00 83.06 101 SER A CA 1
ATOM 802 C C . SER A 1 101 ? 18.161 0.743 -6.393 1.00 83.06 101 SER A C 1
ATOM 804 O O . SER A 1 101 ? 18.784 -0.083 -5.725 1.00 83.06 101 SER A O 1
ATOM 806 N N . VAL A 1 102 ? 16.885 1.040 -6.179 1.00 85.50 102 VAL A N 1
ATOM 807 C CA . VAL A 1 102 ? 16.031 0.356 -5.209 1.00 85.50 102 VAL A CA 1
ATOM 808 C C . VAL A 1 102 ? 14.802 -0.189 -5.924 1.00 85.50 102 VAL A C 1
ATOM 810 O O . VAL A 1 102 ? 14.223 0.485 -6.771 1.00 85.50 102 VAL A O 1
ATOM 813 N N . VAL A 1 103 ? 14.412 -1.417 -5.610 1.00 90.31 103 VAL A N 1
ATOM 814 C CA . VAL A 1 103 ? 13.231 -2.083 -6.157 1.00 90.31 103 VAL A CA 1
ATOM 815 C C . VAL A 1 103 ? 12.196 -2.191 -5.056 1.00 90.31 103 VAL A C 1
ATOM 817 O O . VAL A 1 103 ? 12.477 -2.725 -3.983 1.00 90.31 103 VAL A O 1
ATOM 820 N N . TRP A 1 104 ? 10.997 -1.704 -5.338 1.00 91.50 104 TRP A N 1
ATOM 821 C CA . TRP A 1 104 ? 9.849 -1.793 -4.451 1.00 91.50 104 TRP A CA 1
ATOM 822 C C . TRP A 1 104 ? 8.819 -2.761 -5.013 1.00 91.50 104 TRP A C 1
ATOM 824 O O . TRP A 1 104 ? 8.491 -2.700 -6.192 1.00 91.50 104 TRP A O 1
ATOM 834 N N . GLU A 1 105 ? 8.268 -3.618 -4.164 1.00 91.38 105 GLU A N 1
ATOM 835 C CA . GLU A 1 105 ? 6.954 -4.197 -4.411 1.00 91.38 105 GLU A CA 1
ATOM 836 C C . GLU A 1 105 ? 5.930 -3.063 -4.362 1.00 91.38 105 GLU A C 1
ATOM 838 O O . GLU A 1 105 ? 5.944 -2.256 -3.433 1.00 91.38 105 GLU A O 1
ATOM 843 N N . ALA A 1 106 ? 5.057 -2.991 -5.359 1.00 91.50 106 ALA A N 1
ATOM 844 C CA . ALA A 1 106 ? 4.033 -1.968 -5.461 1.00 91.50 106 ALA A CA 1
ATOM 845 C C . ALA A 1 106 ? 2.710 -2.548 -5.973 1.00 91.50 106 ALA A C 1
ATOM 847 O O . ALA A 1 106 ? 2.671 -3.597 -6.618 1.00 91.50 106 ALA A O 1
ATOM 848 N N . PHE A 1 107 ? 1.617 -1.837 -5.716 1.00 88.00 107 PHE A N 1
ATOM 849 C CA . PHE A 1 107 ? 0.314 -2.108 -6.311 1.00 88.00 107 PHE A CA 1
ATOM 850 C C . PHE A 1 107 ? -0.014 -1.039 -7.356 1.00 88.00 107 PHE A C 1
ATOM 852 O O . PHE A 1 107 ? -0.063 0.149 -7.035 1.00 88.00 107 PHE A O 1
ATOM 859 N N . ASP A 1 108 ? -0.232 -1.446 -8.606 1.00 91.06 108 ASP A N 1
ATOM 860 C CA . ASP A 1 108 ? -0.778 -0.578 -9.650 1.00 91.06 108 ASP A CA 1
ATOM 861 C C . ASP A 1 108 ? -2.283 -0.412 -9.404 1.00 91.06 108 ASP A C 1
ATOM 863 O O . ASP A 1 108 ? -3.057 -1.360 -9.564 1.00 91.06 108 ASP A O 1
ATOM 867 N N . ASN A 1 109 ? -2.701 0.784 -8.984 1.00 84.25 109 ASN A N 1
ATOM 868 C CA . ASN A 1 109 ? -4.093 1.059 -8.634 1.00 84.25 109 ASN A CA 1
ATOM 869 C C . ASN A 1 109 ? -5.017 1.125 -9.860 1.00 84.25 109 ASN A C 1
ATOM 871 O O . ASN A 1 109 ? -6.220 0.915 -9.712 1.00 84.25 109 ASN A O 1
ATOM 875 N N . GLU A 1 110 ? -4.481 1.399 -11.052 1.00 88.56 110 GLU A N 1
ATOM 876 C CA . GLU A 1 110 ? -5.265 1.480 -12.289 1.00 88.56 110 GLU A CA 1
ATOM 877 C C . GLU A 1 110 ? -5.486 0.087 -12.878 1.00 88.56 110 GLU A C 1
ATOM 879 O O . GLU A 1 110 ? -6.615 -0.292 -13.186 1.00 88.56 110 GLU A O 1
ATOM 884 N N . LEU A 1 111 ? -4.415 -0.707 -12.973 1.00 86.62 111 LEU A N 1
ATOM 885 C CA . LEU A 1 111 ? -4.469 -2.067 -13.523 1.00 86.62 111 LEU A CA 1
ATOM 886 C C . LEU A 1 111 ? -4.798 -3.141 -12.476 1.00 86.62 111 LEU A C 1
ATOM 888 O O . LEU A 1 111 ? -4.957 -4.310 -12.822 1.00 86.62 111 LEU A O 1
ATOM 892 N N . ARG A 1 112 ? -4.912 -2.748 -11.202 1.00 85.88 112 ARG A N 1
ATOM 893 C CA . ARG A 1 112 ? -5.270 -3.592 -10.052 1.00 85.88 112 ARG A CA 1
ATOM 894 C C . ARG A 1 112 ? -4.411 -4.852 -9.920 1.00 85.88 112 ARG A C 1
ATOM 896 O O . ARG A 1 112 ? -4.932 -5.953 -9.740 1.00 85.88 112 ARG A O 1
ATOM 903 N N . ARG A 1 113 ? -3.090 -4.692 -9.979 1.00 86.06 113 ARG A N 1
ATOM 904 C CA . ARG A 1 113 ? -2.126 -5.802 -9.900 1.00 86.06 113 ARG A CA 1
ATOM 905 C C . ARG A 1 113 ? -0.883 -5.437 -9.098 1.00 86.06 113 ARG A C 1
ATOM 907 O O . ARG A 1 113 ? -0.531 -4.265 -8.988 1.00 86.06 113 ARG A O 1
ATOM 914 N N . ARG A 1 114 ? -0.195 -6.456 -8.579 1.00 90.25 114 ARG A N 1
ATOM 915 C CA . ARG A 1 114 ? 1.141 -6.297 -7.991 1.00 90.25 114 ARG A CA 1
ATOM 916 C C . ARG A 1 114 ? 2.193 -6.186 -9.088 1.00 90.25 114 ARG A C 1
ATOM 918 O O . ARG A 1 114 ? 2.115 -6.902 -10.083 1.00 90.25 114 ARG A O 1
ATOM 925 N N . VAL A 1 115 ? 3.148 -5.293 -8.878 1.00 94.88 115 VAL A N 1
ATOM 926 C CA . VAL A 1 115 ? 4.281 -5.016 -9.765 1.00 94.88 115 VAL A CA 1
ATOM 927 C C . VAL A 1 115 ? 5.536 -4.786 -8.924 1.00 94.88 115 VAL A C 1
ATOM 929 O O . VAL A 1 115 ? 5.454 -4.507 -7.725 1.00 94.88 115 VAL A O 1
ATOM 932 N N . ALA A 1 116 ? 6.700 -4.874 -9.548 1.00 95.50 116 ALA A N 1
ATOM 933 C CA . ALA A 1 116 ? 7.953 -4.373 -9.013 1.00 95.50 116 ALA A CA 1
ATOM 934 C C . ALA A 1 116 ? 8.292 -3.035 -9.684 1.00 95.50 116 ALA A C 1
ATOM 936 O O . ALA A 1 116 ? 8.288 -2.921 -10.907 1.00 95.50 116 ALA A O 1
ATOM 937 N N . VAL A 1 117 ? 8.611 -2.012 -8.892 1.00 93.69 117 VAL A N 1
ATOM 938 C CA . VAL A 1 117 ? 9.031 -0.696 -9.389 1.00 93.69 117 VAL A CA 1
ATOM 939 C C . VAL A 1 117 ? 10.487 -0.465 -9.006 1.00 93.69 117 VAL A C 1
ATOM 941 O O . VAL A 1 117 ? 10.814 -0.303 -7.830 1.00 93.69 117 VAL A O 1
ATOM 944 N N . LYS A 1 118 ? 11.375 -0.475 -10.002 1.00 93.00 118 LYS A N 1
ATOM 945 C CA . LYS A 1 118 ? 12.800 -0.161 -9.843 1.00 93.00 118 LYS A CA 1
ATOM 946 C C . LYS A 1 118 ? 12.993 1.338 -10.025 1.00 93.00 118 LYS A C 1
ATOM 948 O O . LYS A 1 118 ? 12.686 1.860 -11.090 1.00 93.00 118 LYS A O 1
ATOM 953 N N . PHE A 1 119 ? 13.538 2.001 -9.015 1.00 89.25 119 PHE A N 1
ATOM 954 C CA . PHE A 1 119 ? 13.892 3.417 -9.024 1.00 89.25 119 PHE A CA 1
ATOM 955 C C . PHE A 1 119 ? 15.400 3.596 -9.134 1.00 89.25 119 PHE A C 1
ATOM 957 O O . PHE A 1 119 ? 16.155 2.844 -8.511 1.00 89.25 119 PHE A O 1
ATOM 964 N N . LEU A 1 120 ? 15.828 4.631 -9.853 1.00 85.62 120 LEU A N 1
ATOM 965 C CA . LEU A 1 120 ? 17.205 5.115 -9.817 1.00 85.62 120 LEU A CA 1
ATOM 966 C C . LEU A 1 120 ? 17.356 6.121 -8.664 1.00 85.62 120 LEU A C 1
ATOM 968 O O . LEU A 1 120 ? 16.634 7.113 -8.614 1.00 85.62 120 LEU A O 1
ATOM 972 N N . THR A 1 121 ? 18.244 5.846 -7.704 1.00 72.00 121 THR A N 1
ATOM 973 C CA . THR A 1 121 ? 18.347 6.624 -6.450 1.00 72.00 121 THR A CA 1
ATOM 974 C C . THR A 1 121 ? 19.376 7.753 -6.493 1.00 72.00 121 THR A C 1
ATOM 976 O O . THR A 1 121 ? 19.331 8.628 -5.630 1.00 72.00 121 THR A O 1
ATOM 979 N N . SER A 1 122 ? 20.317 7.719 -7.440 1.00 63.25 122 SER A N 1
ATOM 980 C CA . SER A 1 122 ? 21.431 8.675 -7.536 1.00 63.25 122 SER A CA 1
ATOM 981 C C . SER A 1 122 ? 21.121 9.909 -8.387 1.00 63.25 122 SER A C 1
ATOM 983 O O . SER A 1 122 ? 21.652 10.973 -8.087 1.00 63.25 122 SER A O 1
ATOM 985 N N . TYR A 1 123 ? 20.203 9.817 -9.355 1.00 54.19 123 TYR A N 1
ATOM 986 C CA . TYR A 1 123 ? 19.942 10.920 -10.280 1.00 54.19 123 TYR A CA 1
ATOM 987 C C . TYR A 1 123 ? 19.295 12.122 -9.579 1.00 54.19 123 TYR A C 1
ATOM 989 O O . TYR A 1 123 ? 18.154 12.060 -9.107 1.00 54.19 123 TYR A O 1
ATOM 997 N N . ARG A 1 124 ? 20.024 13.240 -9.529 1.00 53.75 124 ARG A N 1
ATOM 998 C CA . ARG A 1 124 ? 19.525 14.536 -9.055 1.00 53.75 124 ARG A CA 1
ATOM 999 C C . ARG A 1 124 ? 19.484 15.529 -10.219 1.00 53.75 124 ARG A C 1
ATOM 1001 O O . ARG A 1 124 ? 20.535 15.820 -10.790 1.00 53.75 124 ARG A O 1
ATOM 1008 N N . PRO A 1 125 ? 18.321 16.132 -10.533 1.00 46.50 125 PRO A N 1
ATOM 1009 C CA . PRO A 1 125 ? 18.249 17.163 -11.563 1.00 46.50 125 PRO A CA 1
ATOM 1010 C C . PRO A 1 125 ? 19.214 18.317 -11.242 1.00 46.50 125 PRO A C 1
ATOM 1012 O O . PRO A 1 125 ? 19.136 18.907 -10.164 1.00 46.50 125 PRO A O 1
ATOM 1015 N N . GLY A 1 126 ? 20.120 18.641 -12.169 1.00 46.84 126 GLY A N 1
ATOM 1016 C CA . GLY A 1 126 ? 21.031 19.789 -12.054 1.00 46.84 126 GLY A CA 1
ATOM 1017 C C . GLY A 1 126 ? 22.423 19.510 -11.471 1.00 46.84 126 GLY A C 1
ATOM 1018 O O . GLY A 1 126 ? 23.190 20.455 -11.299 1.00 46.84 126 GLY A O 1
ATOM 1019 N N . LYS A 1 127 ? 22.779 18.250 -11.194 1.00 44.91 127 LYS A N 1
ATOM 1020 C CA . LYS A 1 127 ? 24.162 17.821 -10.923 1.00 44.91 127 LYS A CA 1
ATOM 1021 C C . LYS A 1 127 ? 24.515 16.655 -11.845 1.00 44.91 127 LYS A C 1
ATOM 1023 O O . LYS A 1 127 ? 24.495 15.513 -11.419 1.00 44.91 127 LYS A O 1
ATOM 1028 N N . ALA A 1 128 ? 24.757 16.956 -13.117 1.00 46.50 128 ALA A N 1
ATOM 1029 C CA . ALA A 1 128 ? 25.279 15.976 -14.061 1.00 46.50 128 ALA A CA 1
ATOM 1030 C C . ALA A 1 128 ? 26.786 15.823 -13.808 1.00 46.50 128 ALA A C 1
ATOM 1032 O O . ALA A 1 128 ? 27.573 16.684 -14.199 1.00 46.50 128 ALA A O 1
ATOM 1033 N N . GLU A 1 129 ? 27.170 14.777 -13.085 1.00 50.88 129 GLU A N 1
ATOM 1034 C CA . GLU A 1 129 ? 28.521 14.219 -13.171 1.00 50.88 129 GLU A CA 1
ATOM 1035 C C . GLU A 1 129 ? 28.477 13.118 -14.246 1.00 50.88 129 GLU A C 1
ATOM 1037 O O . GLU A 1 129 ? 27.455 1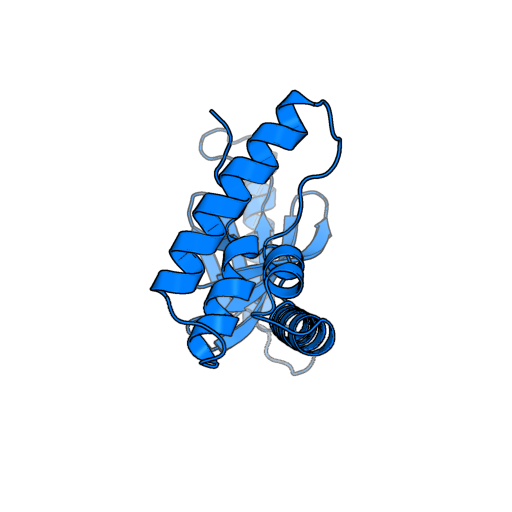2.449 -14.386 1.00 50.88 129 GLU A O 1
ATOM 1042 N N . GLU A 1 130 ? 29.539 12.942 -15.038 1.00 53.09 130 GLU A N 1
ATOM 1043 C CA . GLU A 1 130 ? 29.570 12.019 -16.196 1.00 53.09 130 GLU A CA 1
ATOM 1044 C C . GLU A 1 130 ? 29.153 10.568 -15.843 1.00 53.09 130 GLU A C 1
ATOM 1046 O O . GLU A 1 130 ? 28.620 9.850 -16.688 1.00 53.09 130 GLU A O 1
ATOM 1051 N N . GLU A 1 131 ? 29.314 10.152 -14.579 1.00 52.41 131 GLU A N 1
ATOM 1052 C CA . GLU A 1 131 ? 28.895 8.840 -14.056 1.00 52.41 131 GLU A CA 1
ATOM 1053 C C . GLU A 1 131 ? 27.361 8.658 -13.959 1.00 52.41 131 GLU A C 1
ATOM 1055 O O . GLU A 1 131 ? 26.855 7.533 -14.070 1.00 52.41 131 GLU A O 1
ATOM 1060 N N . ASP A 1 132 ? 26.598 9.743 -13.779 1.00 63.50 132 ASP A N 1
ATOM 1061 C CA . ASP A 1 132 ? 25.132 9.691 -13.683 1.00 63.50 132 ASP A CA 1
ATOM 1062 C C . ASP A 1 132 ? 24.485 9.482 -15.065 1.00 63.50 132 ASP A C 1
ATOM 1064 O O . ASP A 1 132 ? 23.469 8.785 -15.168 1.00 63.50 132 ASP A O 1
ATOM 1068 N N . ASP A 1 133 ? 25.096 10.006 -16.134 1.00 71.38 133 ASP A N 1
ATOM 1069 C CA . ASP A 1 133 ? 24.587 9.874 -17.504 1.00 71.38 133 ASP A CA 1
ATOM 1070 C C . ASP A 1 133 ? 24.766 8.445 -18.046 1.00 71.38 133 ASP A C 1
ATOM 1072 O O . ASP A 1 133 ? 23.804 7.858 -18.548 1.00 71.38 133 ASP A O 1
ATOM 1076 N N . GLU A 1 134 ? 25.937 7.818 -17.868 1.00 79.88 134 GLU A N 1
ATOM 1077 C CA . GLU A 1 134 ? 26.154 6.418 -18.284 1.00 79.88 134 GLU A CA 1
ATOM 1078 C C . GLU A 1 134 ? 25.231 5.453 -17.516 1.00 79.88 134 GLU A C 1
ATOM 1080 O O . GLU A 1 134 ? 24.652 4.512 -18.076 1.00 79.88 134 GLU A O 1
ATOM 1085 N N . THR A 1 135 ? 25.034 5.714 -16.222 1.00 79.81 135 THR A N 1
ATOM 1086 C CA . THR A 1 135 ? 24.118 4.944 -15.376 1.00 79.81 135 THR A CA 1
ATOM 1087 C C . THR A 1 135 ? 22.682 5.047 -15.871 1.00 79.81 135 THR A C 1
ATOM 1089 O O . THR A 1 135 ? 21.973 4.035 -15.957 1.00 79.81 135 THR A O 1
ATOM 1092 N N . LEU A 1 136 ? 22.244 6.261 -16.198 1.00 84.56 136 LEU A N 1
ATOM 1093 C CA . LEU A 1 136 ? 20.907 6.511 -16.706 1.00 84.56 136 LEU A CA 1
ATOM 1094 C C . LEU A 1 136 ? 20.698 5.850 -18.075 1.00 84.56 136 LEU A C 1
ATOM 1096 O O . LEU A 1 136 ? 19.677 5.191 -18.295 1.00 84.56 136 LEU A O 1
ATOM 1100 N N . GLU A 1 137 ? 21.675 5.951 -18.976 1.00 87.25 137 GLU A N 1
ATOM 1101 C CA . GLU A 1 137 ? 21.643 5.265 -20.268 1.00 87.25 137 GLU A CA 1
ATOM 1102 C C . GLU A 1 137 ? 21.524 3.750 -20.102 1.00 87.25 137 GLU A C 1
ATOM 1104 O O . GLU A 1 137 ? 20.682 3.110 -20.745 1.00 87.25 137 GLU A O 1
ATOM 1109 N N . ARG A 1 138 ? 22.322 3.161 -19.205 1.00 86.75 138 ARG A N 1
ATOM 1110 C CA . ARG A 1 138 ? 22.257 1.728 -18.911 1.00 86.75 138 ARG A CA 1
ATOM 1111 C C . ARG A 1 138 ? 20.899 1.334 -18.335 1.00 86.75 138 ARG A C 1
ATOM 1113 O O . ARG A 1 138 ? 20.344 0.319 -18.756 1.00 86.75 138 ARG A O 1
ATOM 1120 N N . PHE A 1 139 ? 20.344 2.136 -17.427 1.00 88.31 139 PHE A N 1
ATOM 1121 C CA . PHE A 1 139 ? 19.022 1.914 -16.841 1.00 88.31 139 PHE A CA 1
ATOM 1122 C C . PHE A 1 139 ? 17.934 1.813 -17.920 1.00 88.31 139 PHE A C 1
ATOM 1124 O O . PHE A 1 139 ? 17.169 0.845 -17.952 1.00 88.31 139 PHE A O 1
ATOM 1131 N N . TYR A 1 140 ? 17.911 2.757 -18.864 1.00 89.94 140 TYR A N 1
ATOM 1132 C CA . TYR A 1 140 ? 16.971 2.717 -19.984 1.00 89.94 140 TYR A CA 1
ATOM 1133 C C . TYR A 1 140 ? 17.262 1.582 -20.969 1.00 89.94 140 TYR A C 1
ATOM 1135 O O . TYR A 1 140 ? 16.326 0.947 -21.462 1.00 89.94 140 TYR A O 1
ATOM 1143 N N . ARG A 1 141 ? 18.537 1.285 -21.247 1.00 90.81 141 ARG A N 1
ATOM 1144 C CA . ARG A 1 141 ? 18.927 0.182 -22.138 1.00 90.81 141 ARG A CA 1
ATOM 1145 C C . ARG A 1 141 ? 18.476 -1.173 -21.590 1.00 90.81 141 ARG A C 1
ATOM 1147 O O . ARG A 1 141 ? 17.991 -1.997 -22.368 1.00 90.81 141 ARG A O 1
ATOM 1154 N N . GLU A 1 142 ? 18.600 -1.405 -20.283 1.00 87.44 142 GLU A N 1
ATOM 1155 C CA . GLU A 1 142 ? 18.112 -2.623 -19.620 1.00 87.44 142 GLU A CA 1
ATOM 1156 C C . GLU A 1 142 ? 16.604 -2.790 -19.838 1.00 87.44 142 GLU A C 1
ATOM 1158 O O . GLU A 1 142 ? 16.163 -3.834 -20.324 1.00 87.44 142 GLU A O 1
ATOM 1163 N N . ALA A 1 143 ? 15.823 -1.736 -19.583 1.00 90.88 143 ALA A N 1
ATOM 1164 C CA . ALA A 1 143 ? 14.378 -1.767 -19.780 1.00 90.88 143 ALA A CA 1
ATOM 1165 C C . ALA A 1 143 ? 13.981 -2.000 -21.243 1.00 90.88 143 ALA A C 1
ATOM 1167 O O . ALA A 1 143 ? 13.131 -2.839 -21.528 1.00 90.88 143 ALA A O 1
ATOM 1168 N N . GLN A 1 144 ? 14.617 -1.301 -22.186 1.00 91.19 144 GLN A N 1
ATOM 1169 C CA . GLN A 1 144 ? 14.343 -1.468 -23.616 1.00 91.19 144 GLN A CA 1
ATOM 1170 C C . GLN A 1 144 ? 14.704 -2.867 -24.118 1.00 91.19 144 GLN A C 1
ATOM 1172 O O . GLN A 1 144 ? 14.030 -3.400 -24.998 1.00 91.19 144 GLN A O 1
ATOM 1177 N N . THR A 1 145 ? 15.776 -3.456 -23.590 1.00 90.38 145 THR A N 1
ATOM 1178 C CA . THR A 1 145 ? 16.192 -4.813 -23.957 1.00 90.38 145 THR A CA 1
ATOM 1179 C C . THR A 1 145 ? 15.196 -5.834 -23.421 1.00 90.38 145 THR A C 1
ATOM 1181 O O . THR A 1 145 ? 14.733 -6.673 -24.189 1.00 90.38 145 THR A O 1
ATOM 1184 N N . ALA A 1 146 ? 14.803 -5.721 -22.149 1.00 89.06 146 ALA A N 1
ATOM 1185 C CA . ALA A 1 146 ? 13.795 -6.590 -21.546 1.00 89.06 146 ALA A CA 1
ATOM 1186 C C . ALA A 1 146 ? 12.432 -6.468 -22.253 1.00 89.06 146 ALA A C 1
ATOM 1188 O O . ALA A 1 146 ? 11.843 -7.479 -22.612 1.00 89.06 146 ALA A O 1
ATOM 1189 N N . ALA A 1 147 ? 11.988 -5.248 -22.577 1.00 89.62 147 ALA A N 1
ATOM 1190 C CA . ALA A 1 147 ? 10.715 -4.996 -23.261 1.00 89.62 147 ALA A CA 1
ATOM 1191 C C . ALA A 1 147 ? 10.621 -5.603 -24.677 1.00 89.62 147 ALA A C 1
ATOM 1193 O O . ALA A 1 147 ? 9.522 -5.817 -25.191 1.00 89.62 147 ALA A O 1
ATOM 1194 N N . LYS A 1 148 ? 11.760 -5.866 -25.337 1.00 90.31 148 LYS A N 1
ATOM 1195 C CA . LYS A 1 148 ? 11.806 -6.507 -26.665 1.00 90.31 148 LYS A CA 1
ATOM 1196 C C . LYS A 1 148 ? 11.658 -8.027 -26.601 1.00 90.31 148 LYS A C 1
ATOM 1198 O O . LYS A 1 148 ? 11.410 -8.650 -27.632 1.00 90.31 148 LYS A O 1
ATOM 1203 N N . LEU A 1 149 ? 11.834 -8.628 -25.428 1.00 88.06 149 LEU A N 1
ATOM 1204 C CA . LEU A 1 149 ? 11.783 -10.070 -25.239 1.00 88.06 149 LEU A CA 1
ATOM 1205 C C . LEU A 1 149 ? 10.389 -10.466 -24.749 1.00 88.06 149 LEU A C 1
ATOM 1207 O O . LEU A 1 149 ? 9.883 -9.905 -23.787 1.00 88.06 149 LEU A O 1
ATOM 1211 N N . LYS A 1 150 ? 9.765 -11.449 -25.405 1.00 85.44 150 LYS A N 1
ATOM 1212 C CA . LYS A 1 150 ? 8.487 -12.031 -24.970 1.00 85.44 150 LYS A CA 1
ATOM 1213 C C . LYS A 1 150 ? 8.665 -13.518 -24.730 1.00 85.44 150 LYS A C 1
ATOM 1215 O O . LYS A 1 150 ? 8.798 -14.286 -25.680 1.00 85.44 150 LYS A O 1
ATOM 1220 N N . HIS A 1 151 ? 8.690 -13.919 -23.466 1.00 88.94 151 HIS A N 1
ATOM 1221 C CA . HIS A 1 151 ? 8.827 -15.317 -23.073 1.00 88.94 151 HIS A CA 1
ATOM 1222 C C . HIS A 1 151 ? 8.274 -15.513 -21.653 1.00 88.94 151 HIS A C 1
ATOM 1224 O O . HIS A 1 151 ? 8.534 -14.658 -20.814 1.00 88.94 151 HIS A O 1
ATOM 1230 N N . PRO A 1 152 ? 7.610 -16.640 -21.322 1.00 87.38 152 PRO A N 1
ATOM 1231 C CA . PRO A 1 152 ? 7.043 -16.885 -19.984 1.00 87.38 152 PRO A CA 1
ATOM 1232 C C . PRO A 1 152 ? 8.051 -16.848 -18.820 1.00 87.38 152 PRO A C 1
ATOM 1234 O O . PRO A 1 152 ? 7.646 -16.773 -17.667 1.00 87.38 152 PRO A O 1
ATOM 1237 N N . ASN A 1 153 ? 9.354 -16.896 -19.116 1.00 90.19 153 ASN A N 1
ATOM 1238 C CA . ASN A 1 153 ? 10.441 -16.858 -18.126 1.00 90.19 153 ASN A CA 1
ATOM 1239 C C . ASN A 1 153 ? 11.229 -15.536 -18.143 1.00 90.19 153 ASN A C 1
ATOM 1241 O O . ASN A 1 153 ? 12.311 -15.465 -17.565 1.00 90.19 153 ASN A O 1
ATOM 1245 N N . ILE A 1 154 ? 10.744 -14.520 -18.858 1.00 87.31 154 ILE A N 1
ATOM 1246 C CA . ILE A 1 154 ? 11.346 -13.186 -18.908 1.00 87.31 154 ILE A CA 1
ATOM 1247 C C . ILE A 1 154 ? 10.316 -12.212 -18.355 1.00 87.31 154 ILE A C 1
ATOM 1249 O O . ILE A 1 154 ? 9.139 -12.301 -18.690 1.00 87.31 154 ILE A O 1
ATOM 1253 N N . ILE A 1 155 ? 10.757 -11.315 -17.477 1.00 88.50 155 ILE A N 1
ATOM 1254 C CA . ILE A 1 155 ? 9.865 -10.344 -16.854 1.00 88.50 155 ILE A CA 1
ATOM 1255 C C . ILE A 1 155 ? 9.396 -9.310 -17.883 1.00 88.50 155 ILE A C 1
ATOM 1257 O O . ILE A 1 155 ? 10.200 -8.779 -18.652 1.00 88.50 155 ILE A O 1
ATOM 1261 N N . ASP A 1 156 ? 8.096 -9.034 -17.889 1.00 90.44 156 ASP A N 1
ATOM 1262 C CA . ASP A 1 156 ? 7.510 -8.027 -18.763 1.00 90.44 156 ASP A CA 1
ATOM 1263 C C . ASP A 1 156 ? 7.784 -6.625 -18.217 1.00 90.44 156 ASP A C 1
ATOM 126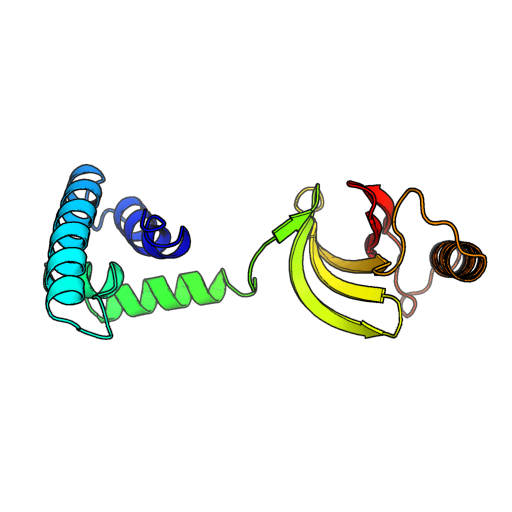5 O O . ASP A 1 156 ? 7.647 -6.366 -17.026 1.00 90.44 156 ASP A O 1
ATOM 1269 N N . ILE A 1 157 ? 8.129 -5.691 -19.101 1.00 93.62 157 ILE A N 1
ATOM 1270 C CA . ILE A 1 157 ? 8.222 -4.273 -18.747 1.00 93.62 157 ILE A CA 1
ATOM 1271 C C . ILE A 1 157 ? 6.899 -3.602 -19.092 1.00 93.62 157 ILE A C 1
ATOM 1273 O O . ILE A 1 157 ? 6.478 -3.588 -20.250 1.00 93.62 157 ILE A O 1
ATOM 1277 N N . TYR A 1 158 ? 6.254 -3.015 -18.091 1.00 91.38 158 TYR A N 1
ATOM 1278 C CA . TYR A 1 158 ? 4.974 -2.333 -18.259 1.00 91.38 158 TYR A CA 1
ATOM 1279 C C . TYR A 1 158 ? 5.127 -0.846 -18.521 1.00 91.38 158 TYR A C 1
ATOM 1281 O O . TYR A 1 158 ? 4.326 -0.259 -19.246 1.00 91.38 158 TYR A O 1
ATOM 1289 N N . GLU A 1 159 ? 6.129 -0.227 -17.906 1.00 92.00 159 GLU A N 1
ATOM 1290 C CA . GLU A 1 159 ? 6.320 1.212 -17.978 1.00 92.00 159 GLU A CA 1
ATOM 1291 C C . GLU A 1 159 ? 7.772 1.576 -17.701 1.00 92.00 159 GLU A C 1
ATOM 1293 O O . GLU A 1 159 ? 8.427 0.982 -16.846 1.00 92.00 159 GLU A O 1
ATOM 1298 N N . VAL A 1 160 ? 8.256 2.589 -18.412 1.00 92.81 160 VAL A N 1
ATOM 1299 C CA . VAL A 1 160 ? 9.550 3.224 -18.181 1.00 92.81 160 VAL A CA 1
ATOM 1300 C C . VAL A 1 160 ? 9.318 4.720 -18.295 1.00 92.81 160 VAL A C 1
ATOM 1302 O O . VAL A 1 160 ? 8.886 5.188 -19.348 1.00 92.81 160 VAL A O 1
ATOM 1305 N N . SER A 1 161 ? 9.518 5.466 -17.212 1.00 90.50 161 SER A N 1
ATOM 1306 C CA . SER A 1 161 ? 9.134 6.878 -17.179 1.00 90.50 161 SER A CA 1
ATOM 1307 C C . SER A 1 161 ? 9.884 7.659 -16.100 1.00 90.50 161 SER A C 1
ATOM 1309 O O . SER A 1 161 ? 10.692 7.115 -15.341 1.00 90.50 161 SER A O 1
ATOM 1311 N N . VAL A 1 162 ? 9.609 8.961 -16.048 1.00 87.06 162 VAL A N 1
ATOM 1312 C CA . VAL A 1 162 ? 10.144 9.900 -15.064 1.00 87.06 162 VAL A CA 1
ATOM 1313 C C . VAL A 1 162 ? 8.990 10.622 -14.404 1.00 87.06 162 VAL A C 1
ATOM 1315 O O . VAL A 1 162 ? 8.144 11.213 -15.075 1.00 87.06 162 VAL A O 1
ATOM 1318 N N . ARG A 1 163 ? 8.961 10.607 -13.073 1.00 78.88 163 ARG A N 1
ATOM 1319 C CA . ARG A 1 163 ? 7.958 11.335 -12.300 1.00 78.88 163 ARG A CA 1
ATOM 1320 C C . ARG A 1 163 ? 8.577 11.886 -11.032 1.00 78.88 163 ARG A C 1
ATOM 1322 O O . ARG A 1 163 ? 9.343 11.198 -10.372 1.00 78.88 163 ARG A O 1
ATOM 1329 N N . GLU A 1 164 ? 8.244 13.134 -10.705 1.00 73.88 164 GLU A N 1
ATOM 1330 C CA . GLU A 1 164 ? 8.787 13.828 -9.524 1.00 73.88 164 GLU A CA 1
ATOM 1331 C C . GLU A 1 164 ? 10.331 13.834 -9.507 1.00 73.88 164 GLU A C 1
ATOM 1333 O O . GLU A 1 164 ? 10.957 13.751 -8.457 1.00 73.88 164 GLU A O 1
ATOM 1338 N N . GLY A 1 165 ? 10.952 13.893 -10.694 1.00 73.38 165 GLY A N 1
ATOM 1339 C CA . GLY A 1 165 ? 12.409 13.829 -10.860 1.00 73.38 165 GLY A CA 1
ATOM 1340 C C . GLY A 1 165 ? 13.024 12.442 -10.633 1.00 73.38 165 GLY A C 1
ATOM 1341 O O . GLY A 1 165 ? 14.240 12.311 -10.709 1.00 73.38 165 GLY A O 1
ATOM 1342 N N . MET A 1 166 ? 12.213 11.411 -10.378 1.00 78.81 166 MET A N 1
ATOM 1343 C CA . MET A 1 166 ? 12.662 10.036 -10.172 1.00 78.81 166 MET A CA 1
ATOM 1344 C C . MET A 1 166 ? 12.431 9.203 -11.434 1.00 78.81 166 MET A C 1
ATOM 1346 O O . MET A 1 166 ? 11.304 9.087 -11.925 1.00 78.81 166 MET A O 1
ATOM 1350 N N . HIS A 1 167 ? 13.506 8.601 -11.937 1.00 88.38 167 HIS A N 1
ATOM 1351 C CA . HIS A 1 167 ? 13.462 7.630 -13.027 1.00 88.38 167 HIS A CA 1
ATOM 1352 C C . HIS A 1 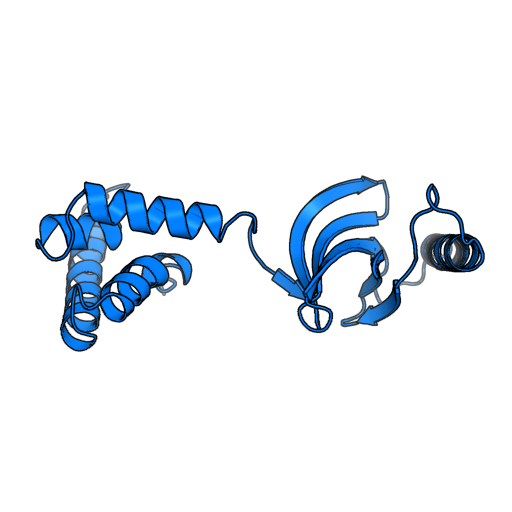167 ? 13.031 6.267 -12.491 1.00 88.38 167 HIS A C 1
ATOM 1354 O O . HIS A 1 167 ? 13.567 5.804 -11.478 1.00 88.38 167 HIS A O 1
ATOM 1360 N N . TYR A 1 168 ? 12.082 5.620 -13.170 1.00 91.88 168 TYR A N 1
ATOM 1361 C CA . TYR A 1 168 ? 11.577 4.318 -12.749 1.00 91.88 168 TYR A CA 1
ATOM 1362 C C . TYR A 1 168 ? 11.221 3.384 -13.909 1.00 91.88 168 TYR A C 1
ATOM 1364 O O . TYR A 1 168 ? 10.906 3.818 -15.019 1.00 91.88 168 TYR A O 1
ATOM 1372 N N . ILE A 1 169 ? 11.245 2.085 -13.607 1.00 94.56 169 ILE A N 1
ATOM 1373 C CA . ILE A 1 169 ? 10.763 0.994 -14.458 1.00 94.56 169 ILE A CA 1
ATOM 1374 C C . ILE A 1 169 ? 9.760 0.177 -13.644 1.00 94.56 169 ILE A C 1
ATOM 1376 O O . ILE A 1 169 ? 10.097 -0.265 -12.545 1.00 94.56 169 ILE A O 1
ATOM 1380 N N . ALA A 1 170 ? 8.558 -0.032 -14.177 1.00 94.62 170 ALA A N 1
ATOM 1381 C CA . ALA A 1 170 ? 7.563 -0.937 -13.607 1.00 94.62 170 ALA A CA 1
ATOM 1382 C C . ALA A 1 170 ? 7.525 -2.251 -14.399 1.00 94.62 170 ALA A C 1
ATOM 1384 O O . ALA A 1 170 ? 7.454 -2.229 -15.632 1.00 94.62 170 ALA A O 1
ATOM 1385 N N . MET A 1 171 ? 7.561 -3.372 -13.681 1.00 94.12 171 MET A N 1
ATOM 1386 C CA . MET A 1 171 ? 7.650 -4.740 -14.205 1.00 94.12 171 MET A CA 1
ATOM 1387 C C . MET A 1 171 ? 6.869 -5.743 -13.350 1.00 94.12 171 MET A C 1
ATOM 1389 O O . MET A 1 171 ? 6.473 -5.367 -12.224 1.00 94.12 171 MET A O 1
#

Sequence (171 aa):
MGQPPDSDYIRVGKIAVQRGLMSREQLEKTIHELSDVAYARMREGADQVPELGEFLVQKGFLTAETLREIQREMERMIVEPVSKKFGKYTLLREIGRGGMSVVWEAFDNELRRRVAVKFLTSYRPGKAEEEDDETLERFYREAQTAAKLKHPNIIDIYEVSVREGMHYIAM

pLDDT: mean 79.29, std 15.83, range [32.66, 95.5]

Secondary structure (DSSP, 8-state):
-PPPS-TTHHHHHHHHHHTTSS-HHHHHHHHHHHHHHHHHHHHTT-S----HHHHHHHTTSS-HHHHHHHHHHHHHH-SSSS-EEETTEEEEEEEEE-SSEEEEEEEETTTTEEEEEEEESS--TT---HHHHHHHHHHHHHHHHHHT---TTSPPP-EEEEETTEEEEE-

Radius of gyration: 22.58 Å; chains: 1; bounding box: 52×38×61 Å

Foldseek 3Di:
DDDQDDPVLCQLVVVLCVVVLDPPVVSVVLSVVQVVQQVVCVVVVHPDGDGSLVSCCVVVSDPPVRSVVSVVVVVVVLVADPFDDDDQKTFRDFPDDDDFKTWTFIARNVVGDIKIKIKGRPQDPPDDDVVVVVVVVVVVVVLVVLCVDDDPPGDHWDDFDADPNITITID